Protein AF-A0A7R8RR42-F1 (afdb_monomer)

Secondary structure (DSSP, 8-state):
-EEE------S--HHHHHHHHHHTT----S-S---EEEEEE-TTSPTTEEEEEEE-SS-EEEEEEEES-TTSTT-EEEEEEEES-HHHHHHHHHHTTPEE-

Solvent-accessible surface area (backbone atoms only — not comparable to full-atom values): 6055 Å² total; per-residue (Å²): 115,47,73,45,81,71,84,87,84,76,95,68,61,66,69,64,50,52,52,54,40,46,76,72,67,54,75,83,90,66,76,99,64,80,67,50,74,49,38,33,40,52,93,84,51,59,82,63,36,42,36,37,43,32,40,60,82,85,52,30,37,42,31,44,39,31,45,82,36,94,90,47,59,64,22,33,33,35,47,76,44,79,47,95,48,68,68,63,48,52,52,50,45,46,74,75,66,35,44,78,105

Sequence (101 aa):
MKHEYEAKFLAVDVADLQNKLSALGAVQAFPRTLLTRKIFENDFLDGGAWIRLRDEGTRSTLTLKQVTDATTINGTKEIETEVTDLHAMADILRRVGLTEV

Structure (mmCIF, N/CA/C/O backbone):
data_AF-A0A7R8RR42-F1
#
_entry.id   AF-A0A7R8RR42-F1
#
loop_
_atom_site.group_PDB
_atom_site.id
_atom_site.type_symbol
_atom_site.label_atom_id
_atom_site.label_alt_id
_atom_site.label_comp_id
_atom_site.label_asym_id
_atom_site.label_entity_id
_atom_site.label_seq_id
_atom_site.pdbx_PDB_ins_code
_atom_site.Cartn_x
_atom_site.Cartn_y
_atom_site.Cartn_z
_atom_site.occupancy
_atom_site.B_iso_or_equiv
_atom_site.auth_seq_id
_atom_site.auth_comp_id
_atom_site.auth_asym_id
_atom_site.auth_atom_id
_atom_site.pdbx_PDB_model_num
ATOM 1 N N . MET A 1 1 ? -1.127 12.724 -8.880 1.00 81.75 1 MET A N 1
ATOM 2 C CA . MET A 1 1 ? -1.093 11.921 -7.636 1.00 81.75 1 MET A CA 1
ATOM 3 C C . MET A 1 1 ? -1.749 12.725 -6.525 1.00 81.75 1 MET A C 1
ATOM 5 O O . MET A 1 1 ? -1.629 13.948 -6.547 1.00 81.75 1 MET A O 1
ATOM 9 N N . LYS A 1 2 ? -2.478 12.077 -5.613 1.00 92.75 2 LYS A N 1
ATOM 10 C CA . LYS A 1 2 ? -3.118 12.743 -4.462 1.00 92.75 2 LYS A CA 1
ATOM 11 C C . LYS A 1 2 ? -2.191 12.671 -3.251 1.00 92.75 2 LYS A C 1
ATOM 13 O O . LYS A 1 2 ? -1.376 11.759 -3.188 1.00 92.75 2 LYS A O 1
ATOM 18 N N . HIS A 1 3 ? -2.310 13.619 -2.324 1.00 93.62 3 HIS A N 1
ATOM 19 C CA . HIS A 1 3 ? -1.623 13.528 -1.036 1.00 93.62 3 HIS A CA 1
ATOM 20 C C . HIS A 1 3 ? -2.257 12.433 -0.178 1.00 93.62 3 HIS A C 1
ATOM 22 O O . HIS A 1 3 ? -3.483 12.350 -0.093 1.00 93.62 3 HIS A O 1
ATOM 28 N N . GLU A 1 4 ? -1.414 11.637 0.466 1.00 93.50 4 GLU A N 1
ATOM 29 C CA . GLU A 1 4 ? -1.798 10.752 1.561 1.00 93.50 4 GLU A CA 1
ATOM 30 C C . GLU A 1 4 ? -1.432 11.446 2.877 1.00 93.50 4 GLU A C 1
ATOM 32 O O . GLU A 1 4 ? -0.339 11.999 2.998 1.00 93.50 4 GLU A O 1
ATOM 37 N N . TYR A 1 5 ? -2.352 1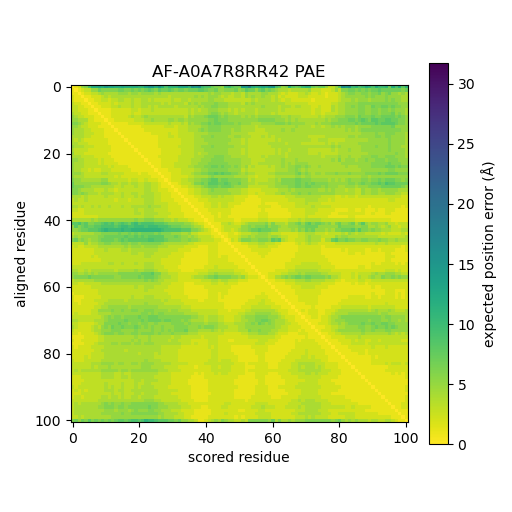1.431 3.844 1.00 93.44 5 TYR A N 1
ATOM 38 C CA . TYR A 1 5 ? -2.135 11.953 5.192 1.00 93.44 5 TYR A CA 1
ATOM 39 C C . TYR A 1 5 ? -2.193 10.785 6.175 1.00 93.44 5 TYR A C 1
ATOM 41 O O . TYR A 1 5 ? -3.278 10.314 6.515 1.00 93.44 5 TYR A O 1
ATOM 49 N N . GLU A 1 6 ? -1.033 10.308 6.621 1.00 91.44 6 GLU A N 1
ATOM 50 C CA . GLU A 1 6 ? -0.917 9.154 7.519 1.00 91.44 6 GLU A CA 1
ATOM 51 C C . GLU A 1 6 ? -0.020 9.490 8.720 1.00 91.44 6 GLU A C 1
ATOM 53 O O . GLU A 1 6 ? 0.972 10.209 8.601 1.00 91.44 6 GLU A O 1
ATOM 58 N N . ALA A 1 7 ? -0.359 8.938 9.888 1.00 91.56 7 ALA A N 1
ATOM 59 C CA . ALA A 1 7 ? 0.505 8.923 11.061 1.00 91.56 7 ALA A CA 1
ATOM 60 C C . ALA A 1 7 ? 0.584 7.504 11.633 1.00 91.56 7 ALA A C 1
ATOM 62 O O . ALA A 1 7 ? -0.418 6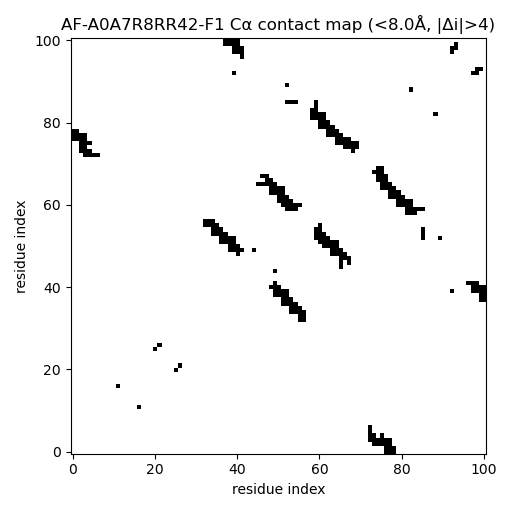.789 11.708 1.00 91.56 7 ALA A O 1
ATOM 63 N N . LYS A 1 8 ? 1.780 7.104 12.073 1.00 90.69 8 LYS A N 1
ATOM 64 C CA . LYS A 1 8 ? 2.025 5.793 12.681 1.00 90.69 8 LYS A CA 1
ATOM 65 C C . LYS A 1 8 ? 2.245 5.933 14.179 1.00 90.69 8 LYS A C 1
ATOM 67 O O . LYS A 1 8 ? 3.195 6.577 14.615 1.00 90.69 8 LYS A O 1
ATOM 72 N N . PHE A 1 9 ? 1.406 5.257 14.952 1.00 93.75 9 PHE A N 1
ATOM 73 C CA . PHE A 1 9 ? 1.543 5.149 16.400 1.00 93.75 9 PHE A CA 1
ATOM 74 C C . PHE A 1 9 ? 2.252 3.835 16.741 1.00 93.75 9 PHE A C 1
ATOM 76 O O . PHE A 1 9 ? 1.842 2.763 16.294 1.00 93.75 9 PHE A O 1
ATOM 83 N N . LEU A 1 10 ? 3.348 3.920 17.495 1.00 94.50 10 LEU A N 1
ATOM 84 C CA . LEU A 1 10 ? 4.146 2.766 17.916 1.00 94.50 10 LEU A CA 1
ATOM 85 C C . LEU A 1 10 ? 3.743 2.317 19.327 1.00 94.50 10 LEU A C 1
ATOM 87 O O . LEU A 1 10 ? 3.183 3.103 20.084 1.00 94.50 10 LEU A O 1
ATOM 91 N N . ALA A 1 11 ? 4.066 1.066 19.676 1.00 96.00 11 ALA A N 1
ATOM 92 C CA . ALA A 1 11 ? 3.877 0.503 21.020 1.00 96.00 11 ALA A CA 1
ATOM 93 C C . ALA A 1 11 ? 2.450 0.673 21.588 1.00 96.00 11 ALA A C 1
ATOM 95 O O . ALA A 1 11 ? 2.265 1.021 22.751 1.00 96.00 11 ALA A O 1
ATOM 96 N N . VAL A 1 12 ? 1.437 0.432 20.752 1.00 96.19 12 VAL A N 1
ATOM 97 C CA . VAL A 1 12 ? 0.025 0.509 21.150 1.00 96.19 12 VAL A CA 1
ATOM 98 C C . VAL A 1 12 ? -0.463 -0.809 21.756 1.00 96.19 12 VAL A C 1
ATOM 100 O O . VAL A 1 12 ? -0.082 -1.888 21.296 1.00 96.19 12 VAL A O 1
ATOM 103 N N . ASP A 1 13 ? -1.366 -0.726 22.733 1.00 97.62 13 ASP A N 1
ATOM 104 C CA . ASP A 1 13 ? -2.218 -1.856 23.108 1.00 97.62 13 ASP A CA 1
ATOM 105 C C . ASP A 1 13 ? -3.330 -1.992 22.059 1.00 97.62 13 ASP A C 1
ATOM 107 O O . ASP A 1 13 ? -4.216 -1.143 21.939 1.00 97.62 13 ASP A O 1
ATOM 111 N N . VAL A 1 14 ? -3.249 -3.052 21.255 1.00 94.88 14 VAL A N 1
ATOM 112 C CA . VAL A 1 14 ? -4.165 -3.276 20.130 1.00 94.88 14 VAL A CA 1
ATOM 113 C C . VAL A 1 14 ? -5.601 -3.495 20.608 1.00 94.88 14 VAL A C 1
ATOM 115 O O . VAL A 1 14 ? -6.523 -2.993 19.968 1.00 94.88 14 VAL A O 1
ATOM 118 N N . ALA A 1 15 ? -5.802 -4.221 21.710 1.00 95.81 15 ALA A N 1
ATOM 119 C CA . ALA A 1 15 ? -7.139 -4.553 22.194 1.00 95.81 15 ALA A CA 1
ATOM 120 C C . ALA A 1 15 ? -7.827 -3.317 22.788 1.00 95.81 15 ALA A C 1
ATOM 122 O O . ALA A 1 15 ? -8.976 -3.020 22.454 1.00 95.81 15 ALA A O 1
ATOM 123 N N . ASP A 1 16 ? -7.104 -2.548 23.606 1.00 97.69 16 ASP A N 1
ATOM 124 C CA . ASP A 1 16 ? -7.603 -1.284 24.153 1.00 97.69 16 ASP A CA 1
ATOM 125 C C . ASP A 1 16 ? -7.907 -0.261 23.043 1.00 97.69 16 ASP A C 1
ATOM 127 O O . ASP A 1 16 ? -8.966 0.373 23.047 1.00 97.69 16 ASP A O 1
ATOM 131 N N . LEU A 1 17 ? -7.037 -0.149 22.031 1.00 96.56 17 LEU A N 1
ATOM 132 C CA . LEU A 1 17 ? -7.258 0.749 20.896 1.00 96.56 17 LEU A CA 1
ATOM 133 C C . LEU A 1 17 ? -8.516 0.375 20.099 1.00 96.56 17 LEU A C 1
ATOM 135 O O . LEU A 1 17 ? -9.299 1.256 19.747 1.00 96.56 17 LEU A O 1
ATOM 139 N N . GLN A 1 18 ? -8.744 -0.914 19.838 1.00 95.31 18 GLN A N 1
ATOM 140 C CA . GLN A 1 18 ? -9.947 -1.384 19.143 1.00 95.31 18 GLN A CA 1
ATOM 141 C C . GLN A 1 18 ? -11.227 -1.078 19.930 1.00 95.31 18 GLN A C 1
ATOM 143 O O . GLN A 1 18 ? -12.214 -0.627 19.340 1.00 95.31 18 GLN A O 1
ATOM 148 N N . ASN A 1 19 ? -11.202 -1.256 21.254 1.00 96.88 19 ASN A N 1
ATOM 149 C CA . ASN A 1 19 ? -12.329 -0.911 22.121 1.00 96.88 19 ASN A CA 1
ATOM 150 C C . ASN A 1 19 ? -12.629 0.593 22.072 1.00 96.88 19 ASN A C 1
ATOM 152 O O . ASN A 1 19 ? -13.781 0.987 21.885 1.00 96.88 19 ASN A O 1
ATOM 156 N N . LYS A 1 20 ? -11.592 1.438 22.168 1.00 97.75 20 LYS A N 1
ATOM 157 C CA . LYS A 1 20 ? -11.723 2.902 22.075 1.00 97.75 20 LYS A CA 1
ATOM 158 C C . LYS A 1 20 ? -12.278 3.349 20.725 1.00 97.75 20 LYS A C 1
ATOM 160 O O . LYS A 1 20 ? -13.202 4.155 20.687 1.00 97.75 20 LYS A O 1
ATOM 165 N N . LEU A 1 21 ? -11.749 2.814 19.624 1.00 96.88 21 LEU A N 1
ATOM 166 C CA . LEU A 1 21 ? -12.227 3.121 18.273 1.00 96.88 21 LEU A CA 1
ATOM 167 C C . LEU A 1 21 ? -13.700 2.732 18.098 1.00 96.88 21 LEU A C 1
ATOM 169 O O . LEU A 1 21 ? -14.488 3.532 17.598 1.00 96.88 21 LEU A O 1
ATOM 173 N N . SER A 1 22 ? -14.088 1.547 18.573 1.00 96.50 22 SER A N 1
ATOM 174 C CA . SER A 1 22 ? -15.478 1.075 18.510 1.00 96.50 22 SER A CA 1
ATOM 175 C C . SER A 1 22 ? -16.419 1.963 19.330 1.00 96.50 22 SER A C 1
ATOM 177 O O . SER A 1 22 ? -17.494 2.322 18.856 1.00 96.50 22 SER A O 1
ATOM 179 N N . ALA A 1 23 ? -16.000 2.387 20.528 1.00 98.19 23 ALA A N 1
ATOM 180 C CA . ALA A 1 23 ? -16.765 3.311 21.368 1.00 98.19 23 ALA A CA 1
ATOM 181 C C . ALA A 1 23 ? -16.945 4.703 20.731 1.00 98.19 23 ALA A C 1
ATOM 183 O O . ALA A 1 23 ? -17.937 5.377 20.998 1.00 98.19 23 ALA A O 1
ATOM 184 N N . LEU A 1 24 ? -16.014 5.121 19.865 1.00 98.31 24 LEU A N 1
ATOM 185 C CA . LEU A 1 24 ? -16.100 6.349 19.067 1.00 98.31 24 LEU A CA 1
ATOM 186 C C . LEU A 1 24 ? -16.895 6.175 17.757 1.00 98.31 24 LEU A C 1
ATOM 188 O O . LEU A 1 24 ? -17.017 7.128 16.990 1.00 98.31 24 LEU A O 1
ATOM 192 N N . GLY A 1 25 ? -17.435 4.982 17.488 1.00 98.06 25 GLY A N 1
ATOM 193 C CA . GLY A 1 25 ? -18.227 4.693 16.291 1.00 98.06 25 GLY A CA 1
ATOM 194 C C . GLY A 1 25 ? -17.405 4.345 15.048 1.00 98.06 25 GLY A C 1
ATOM 195 O O . GLY A 1 25 ? -17.941 4.370 13.940 1.00 98.06 25 GLY A O 1
ATOM 196 N N . ALA A 1 26 ? -16.116 4.022 15.195 1.00 97.56 26 ALA A N 1
ATOM 197 C CA . ALA A 1 26 ? -15.326 3.520 14.077 1.00 97.56 26 ALA A CA 1
ATOM 198 C C . ALA A 1 26 ? -15.867 2.164 13.596 1.00 97.56 26 ALA A C 1
ATOM 200 O O . ALA A 1 26 ? -16.226 1.298 14.394 1.00 97.56 26 ALA A O 1
ATOM 201 N N . VAL A 1 27 ? -15.876 1.964 12.278 1.00 95.56 27 VAL A N 1
ATOM 202 C CA . VAL A 1 27 ? -16.288 0.705 11.650 1.00 95.56 27 VAL A CA 1
ATOM 203 C C . VAL A 1 27 ? -15.053 -0.091 11.255 1.00 95.56 27 VAL A C 1
ATOM 205 O O . VAL A 1 27 ? -14.134 0.430 10.622 1.00 95.56 27 VAL A O 1
ATOM 208 N N . GLN A 1 28 ? -15.046 -1.380 11.588 1.00 92.75 28 GLN A N 1
ATOM 209 C CA . GLN A 1 28 ? -14.033 -2.300 11.095 1.00 92.75 28 GLN A CA 1
ATOM 210 C C . GLN A 1 28 ? -14.275 -2.595 9.607 1.00 92.75 28 GLN A C 1
ATOM 212 O O . GLN A 1 28 ? -15.137 -3.397 9.260 1.00 92.75 28 GLN A O 1
ATOM 217 N N . ALA A 1 29 ? -13.505 -1.948 8.729 1.00 90.75 29 ALA A N 1
ATOM 218 C CA . ALA A 1 29 ? -13.649 -2.101 7.279 1.00 90.75 29 ALA A CA 1
ATOM 219 C C . ALA A 1 29 ? -13.291 -3.513 6.773 1.00 90.75 29 ALA A C 1
ATOM 221 O O . ALA A 1 29 ? -13.869 -3.978 5.796 1.00 90.75 29 ALA A O 1
ATOM 222 N N . PHE A 1 30 ? -12.353 -4.202 7.432 1.00 89.38 30 PHE A N 1
ATOM 223 C CA . PHE A 1 30 ? -11.976 -5.583 7.119 1.00 89.38 30 PHE A CA 1
ATOM 224 C C . PHE A 1 30 ? -11.426 -6.314 8.362 1.00 89.38 30 PHE A C 1
ATOM 226 O O . PHE A 1 30 ? -10.972 -5.670 9.319 1.00 89.38 30 PHE A O 1
ATOM 233 N N . PRO A 1 31 ? -11.492 -7.661 8.402 1.00 91.19 31 PRO A N 1
ATOM 234 C CA . PRO A 1 31 ? -10.954 -8.457 9.504 1.00 91.19 31 PRO A CA 1
ATOM 235 C C . PRO A 1 31 ? -9.437 -8.293 9.664 1.00 91.19 31 PRO A C 1
ATOM 237 O O . PRO A 1 31 ? -8.749 -7.745 8.807 1.00 91.19 31 PRO A O 1
ATOM 240 N N . ARG A 1 32 ? -8.887 -8.792 10.776 1.00 91.56 32 ARG A N 1
ATOM 241 C CA . ARG A 1 32 ? -7.432 -8.897 10.932 1.00 91.56 32 ARG A CA 1
ATOM 242 C C . ARG A 1 32 ? -6.898 -9.896 9.899 1.00 91.56 32 ARG A C 1
ATOM 244 O O . ARG A 1 32 ? -6.985 -11.102 10.108 1.00 91.56 32 ARG A O 1
ATOM 251 N N . THR A 1 33 ? -6.332 -9.371 8.821 1.00 93.06 33 THR A N 1
ATOM 252 C CA . THR A 1 33 ? -5.868 -10.143 7.664 1.00 93.06 33 THR A CA 1
ATOM 253 C C . THR A 1 33 ? -4.358 -10.017 7.508 1.00 93.06 33 THR A C 1
ATOM 255 O O . THR A 1 33 ? -3.782 -8.954 7.752 1.00 93.06 33 THR A O 1
ATOM 258 N N . LEU A 1 34 ? -3.701 -11.103 7.096 1.00 95.56 34 LEU A N 1
ATOM 259 C CA . LEU A 1 34 ? -2.314 -11.040 6.651 1.00 95.56 34 LEU A CA 1
ATOM 260 C C . LEU A 1 34 ? -2.268 -10.327 5.297 1.00 95.56 34 LEU A C 1
ATOM 262 O O . LEU A 1 34 ? -2.731 -10.871 4.301 1.00 95.56 34 LEU A O 1
ATOM 266 N N . LEU A 1 35 ? -1.699 -9.125 5.268 1.00 96.06 35 LEU A N 1
ATOM 267 C CA . LEU A 1 35 ? -1.472 -8.393 4.025 1.00 96.06 35 LEU A CA 1
ATOM 268 C C . LEU A 1 35 ? -0.094 -8.766 3.477 1.00 96.06 35 LEU A C 1
ATOM 270 O O . LEU A 1 35 ? 0.906 -8.635 4.191 1.00 96.06 35 LEU A O 1
ATOM 274 N N . THR A 1 36 ? -0.022 -9.183 2.216 1.00 97.62 36 THR A N 1
ATOM 275 C CA . THR A 1 36 ? 1.257 -9.437 1.534 1.00 97.62 36 THR A CA 1
ATOM 276 C C . THR A 1 36 ? 1.494 -8.386 0.460 1.00 97.62 36 THR A C 1
ATOM 278 O O . THR A 1 36 ? 0.569 -7.712 0.009 1.00 97.62 36 THR A O 1
ATOM 281 N N . ARG A 1 37 ? 2.754 -8.153 0.093 1.00 98.06 37 ARG A N 1
ATOM 282 C CA . ARG A 1 37 ? 3.091 -7.152 -0.920 1.00 98.06 37 ARG A CA 1
ATOM 283 C C . ARG A 1 37 ? 4.324 -7.549 -1.713 1.00 98.06 37 ARG A C 1
ATOM 285 O O . ARG A 1 37 ? 5.234 -8.155 -1.157 1.00 98.06 37 ARG A O 1
ATOM 292 N N . LYS A 1 38 ? 4.350 -7.119 -2.968 1.00 98.44 38 LYS A N 1
ATOM 293 C CA . LYS A 1 38 ? 5.508 -7.088 -3.860 1.00 98.44 38 LYS A CA 1
ATOM 294 C C . LYS A 1 38 ? 5.861 -5.629 -4.122 1.00 98.44 38 LYS A C 1
ATOM 296 O O . LYS A 1 38 ? 4.954 -4.817 -4.341 1.00 98.44 38 LYS A O 1
ATOM 301 N N . ILE A 1 39 ? 7.141 -5.292 -4.050 1.00 98.50 39 ILE A N 1
ATOM 302 C CA . ILE A 1 39 ? 7.642 -3.951 -4.352 1.00 98.50 39 ILE A CA 1
ATOM 303 C C . ILE A 1 39 ? 8.342 -4.004 -5.699 1.00 98.50 39 ILE A C 1
ATOM 305 O O . ILE A 1 39 ? 9.024 -4.976 -6.002 1.00 98.50 39 ILE A O 1
ATOM 309 N N . PHE A 1 40 ? 8.114 -2.983 -6.513 1.00 98.44 40 PHE A N 1
ATOM 310 C CA . PHE A 1 40 ? 8.665 -2.848 -7.846 1.00 98.44 40 PHE A CA 1
ATOM 311 C C . PHE A 1 40 ? 9.318 -1.478 -7.996 1.00 98.44 40 PHE A C 1
ATOM 313 O O . PHE A 1 40 ? 8.700 -0.454 -7.692 1.00 98.44 40 PHE A O 1
ATOM 320 N N . GLU A 1 41 ? 10.541 -1.467 -8.506 1.00 96.94 41 GLU A N 1
ATOM 321 C CA . GLU A 1 41 ? 11.359 -0.267 -8.683 1.00 96.94 41 GLU A CA 1
ATOM 322 C C . GLU A 1 41 ? 12.032 -0.274 -10.063 1.00 96.94 41 GLU A C 1
ATOM 324 O O . GLU A 1 41 ? 12.187 -1.325 -10.694 1.00 96.94 41 GLU A O 1
ATOM 329 N N . ASN A 1 42 ? 12.419 0.905 -10.550 1.00 94.00 42 ASN A N 1
ATOM 330 C CA . ASN A 1 42 ? 13.385 1.066 -11.636 1.00 94.00 42 ASN A CA 1
ATOM 331 C C . ASN A 1 42 ? 14.031 2.461 -11.578 1.00 94.00 42 ASN A C 1
ATOM 333 O O . ASN A 1 42 ? 13.566 3.336 -10.850 1.00 94.00 42 ASN A O 1
ATOM 337 N N . ASP A 1 43 ? 15.057 2.671 -12.404 1.00 91.69 43 ASP A N 1
ATOM 338 C CA . ASP A 1 43 ? 15.816 3.928 -12.461 1.00 91.69 43 ASP A CA 1
ATOM 339 C C . ASP A 1 43 ? 15.056 5.097 -13.121 1.00 91.69 43 ASP A C 1
ATOM 341 O O . ASP A 1 43 ? 15.520 6.235 -13.080 1.00 91.69 43 ASP A O 1
ATOM 345 N N . PHE A 1 44 ? 13.911 4.837 -13.762 1.00 91.44 44 PHE A N 1
ATOM 346 C CA . PHE A 1 44 ? 13.103 5.855 -14.446 1.00 91.44 44 PHE A CA 1
ATOM 347 C C . PHE A 1 44 ? 11.931 6.368 -13.602 1.00 91.44 44 PHE A C 1
ATOM 349 O O . PHE A 1 44 ? 11.293 7.346 -13.993 1.00 91.44 44 PHE A O 1
ATOM 356 N N . LEU A 1 45 ? 11.610 5.711 -12.483 1.00 93.94 45 LEU A N 1
ATOM 357 C CA . LEU A 1 45 ? 10.677 6.244 -11.501 1.00 93.94 45 LEU A CA 1
ATOM 358 C C . LEU A 1 45 ? 11.294 7.484 -10.851 1.00 93.94 45 LEU A C 1
ATOM 360 O O . LEU A 1 45 ? 12.503 7.558 -10.629 1.00 93.94 45 LEU A O 1
ATOM 364 N N . ASP A 1 46 ? 10.450 8.462 -10.528 1.00 92.62 46 ASP A N 1
ATOM 365 C CA . ASP A 1 46 ? 10.903 9.649 -9.814 1.00 92.62 46 ASP A CA 1
ATOM 366 C C . ASP A 1 46 ? 11.601 9.266 -8.497 1.00 92.62 46 ASP A C 1
ATOM 368 O O . ASP A 1 46 ? 11.266 8.269 -7.854 1.00 92.62 46 ASP A O 1
ATOM 372 N N . GLY A 1 47 ? 12.540 10.100 -8.043 1.00 93.25 47 GLY A N 1
ATOM 373 C CA . GLY A 1 47 ? 13.224 9.883 -6.769 1.00 93.25 47 GLY A CA 1
ATOM 374 C C . GLY A 1 47 ? 12.240 9.665 -5.613 1.00 93.25 47 GLY A C 1
ATOM 375 O O . GLY A 1 47 ? 11.274 10.417 -5.451 1.00 93.25 47 GLY A O 1
ATOM 376 N N . GLY A 1 48 ? 12.483 8.616 -4.823 1.00 93.88 48 GLY A N 1
ATOM 377 C CA . GLY A 1 48 ? 11.612 8.230 -3.712 1.00 93.88 48 GLY A CA 1
ATOM 378 C C . GLY A 1 48 ? 10.270 7.628 -4.139 1.00 93.88 48 GLY A C 1
ATOM 379 O O . GLY A 1 48 ? 9.375 7.542 -3.296 1.00 93.88 48 GLY A O 1
ATOM 380 N N . ALA A 1 49 ? 10.104 7.245 -5.411 1.00 97.25 49 ALA A N 1
ATOM 381 C CA . ALA A 1 49 ? 8.922 6.552 -5.905 1.00 97.25 49 ALA A CA 1
ATOM 382 C C . ALA A 1 49 ? 9.143 5.046 -6.081 1.00 97.25 49 ALA A C 1
ATOM 384 O O . ALA A 1 49 ? 10.220 4.590 -6.451 1.00 97.25 49 ALA A O 1
ATOM 385 N N . TRP A 1 50 ? 8.088 4.276 -5.836 1.00 98.00 50 TRP A N 1
ATOM 386 C CA . TRP A 1 50 ? 8.053 2.832 -6.045 1.00 98.00 50 TRP A CA 1
ATOM 387 C C . TRP A 1 50 ? 6.625 2.382 -6.345 1.00 98.00 50 TRP A C 1
ATOM 389 O O . TRP A 1 50 ? 5.642 3.033 -5.969 1.00 98.00 50 TRP A O 1
ATOM 399 N N . ILE A 1 51 ? 6.499 1.230 -6.993 1.00 98.31 51 ILE A N 1
ATOM 400 C CA . ILE A 1 51 ? 5.217 0.566 -7.202 1.00 98.31 51 ILE A CA 1
ATOM 401 C C . ILE A 1 51 ? 5.062 -0.538 -6.158 1.00 98.31 51 ILE A C 1
ATOM 403 O O . ILE A 1 51 ? 5.968 -1.325 -5.902 1.00 98.31 51 ILE A O 1
ATOM 407 N N . ARG A 1 52 ? 3.892 -0.609 -5.532 1.00 98.38 52 ARG A N 1
ATOM 408 C CA . ARG A 1 52 ? 3.519 -1.652 -4.582 1.00 98.38 52 ARG A CA 1
ATOM 409 C C . ARG A 1 52 ? 2.310 -2.391 -5.119 1.00 98.38 52 ARG A C 1
ATOM 411 O O . ARG A 1 52 ? 1.256 -1.792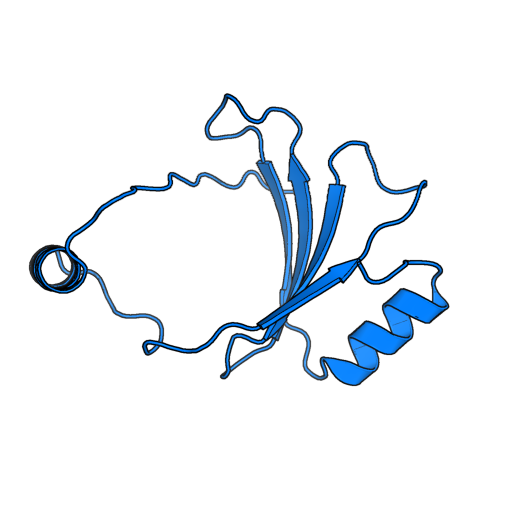 -5.295 1.00 98.38 52 ARG A O 1
ATOM 418 N N . LEU A 1 53 ? 2.448 -3.695 -5.291 1.00 98.69 53 LEU A N 1
ATOM 419 C CA . LEU A 1 53 ? 1.332 -4.595 -5.540 1.00 98.69 53 LEU A CA 1
ATOM 420 C C . LEU A 1 53 ? 1.017 -5.321 -4.233 1.00 98.69 53 LEU A C 1
ATOM 422 O O . LEU A 1 53 ? 1.886 -5.997 -3.683 1.00 98.69 53 LEU A O 1
ATOM 426 N N . ARG A 1 54 ? -0.183 -5.136 -3.692 1.00 98.44 54 ARG A N 1
ATOM 427 C CA . ARG A 1 54 ? -0.587 -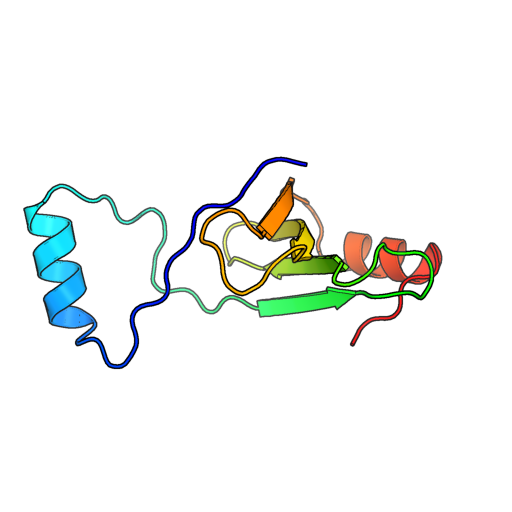5.653 -2.383 1.00 98.44 54 ARG A CA 1
ATOM 428 C C . ARG A 1 54 ? -1.766 -6.602 -2.517 1.00 98.44 54 ARG A C 1
ATOM 430 O O . ARG A 1 54 ? -2.720 -6.297 -3.219 1.00 98.44 54 ARG A O 1
ATOM 437 N N . ASP A 1 55 ? -1.699 -7.698 -1.776 1.00 97.75 55 ASP A N 1
ATOM 438 C CA 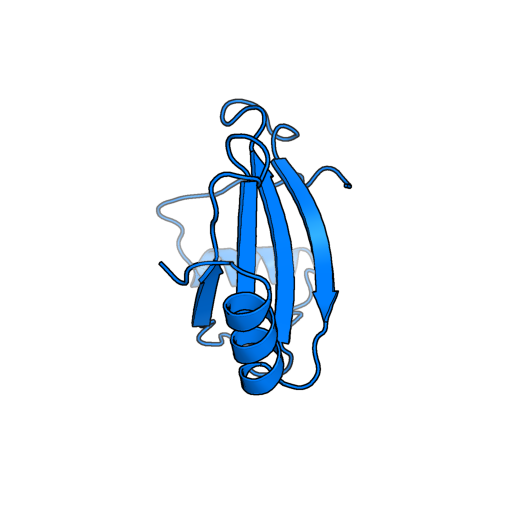. ASP A 1 55 ? -2.834 -8.562 -1.483 1.00 97.75 55 ASP A CA 1
ATOM 439 C C . ASP A 1 55 ? -3.410 -8.184 -0.112 1.00 97.75 55 ASP A C 1
ATOM 441 O O . ASP A 1 55 ? -2.691 -8.184 0.896 1.00 97.75 55 ASP A O 1
ATOM 445 N N . GLU A 1 56 ? -4.696 -7.841 -0.084 1.00 95.69 56 GLU A N 1
ATOM 446 C CA . GLU A 1 56 ? -5.459 -7.514 1.124 1.00 95.69 56 GLU A CA 1
ATOM 447 C C . GLU A 1 56 ? -6.417 -8.646 1.543 1.00 95.69 56 GLU A C 1
ATOM 449 O O . GLU A 1 56 ? -7.303 -8.460 2.382 1.00 95.69 56 GLU A O 1
ATOM 454 N N . GLY A 1 57 ? -6.259 -9.831 0.949 1.00 93.69 57 GLY A N 1
ATOM 455 C CA . GLY A 1 57 ? -7.039 -11.044 1.176 1.00 93.69 57 GLY A CA 1
ATOM 456 C C . GLY A 1 57 ? -8.370 -11.062 0.426 1.00 93.69 57 GLY A C 1
ATOM 457 O O . GLY A 1 57 ? -8.706 -12.056 -0.205 1.00 93.69 57 GLY A O 1
ATOM 458 N N . THR A 1 58 ? -9.135 -9.968 0.477 1.00 92.56 58 THR A N 1
ATOM 459 C CA . THR A 1 58 ? -10.422 -9.847 -0.247 1.00 92.56 58 THR A CA 1
ATOM 460 C C . THR A 1 58 ? -10.310 -9.097 -1.570 1.00 92.56 58 THR A C 1
ATOM 462 O O . THR A 1 58 ? -11.185 -9.219 -2.424 1.0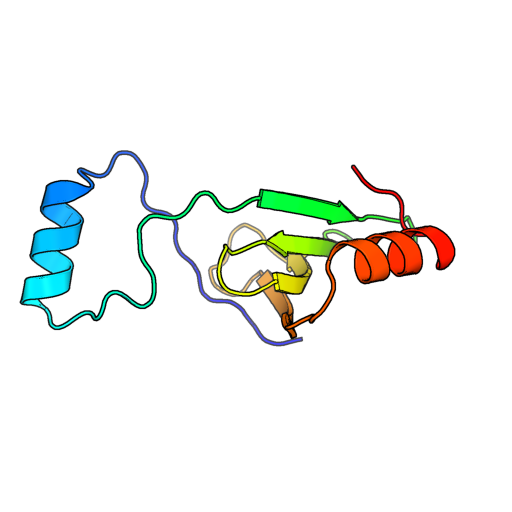0 92.56 58 THR A O 1
ATOM 465 N N . ARG A 1 59 ? -9.231 -8.335 -1.748 1.00 95.06 59 ARG A N 1
ATOM 466 C CA . ARG A 1 59 ? -8.914 -7.583 -2.961 1.00 95.06 59 ARG A CA 1
ATOM 467 C C . ARG A 1 59 ? -7.406 -7.429 -3.093 1.00 95.06 59 ARG A C 1
ATOM 469 O O . ARG A 1 59 ? -6.673 -7.623 -2.126 1.00 95.06 59 ARG A O 1
ATOM 476 N N . SER A 1 60 ? -6.954 -7.036 -4.276 1.00 97.94 60 SER A N 1
ATOM 477 C CA . SER A 1 60 ? -5.562 -6.668 -4.527 1.00 97.94 60 SER A CA 1
ATOM 478 C C . SER A 1 60 ? -5.478 -5.237 -5.042 1.00 97.94 60 SER A C 1
ATOM 480 O O . SER A 1 60 ? -6.312 -4.817 -5.845 1.00 97.94 60 SER A O 1
ATOM 482 N N . THR A 1 61 ? -4.473 -4.486 -4.599 1.00 98.25 61 THR A N 1
ATOM 483 C CA . THR A 1 61 ? -4.255 -3.094 -5.011 1.00 98.25 61 THR A CA 1
ATOM 484 C C . THR A 1 61 ? -2.883 -2.904 -5.640 1.00 98.25 61 THR A C 1
ATOM 486 O O . THR A 1 61 ? -1.892 -3.507 -5.227 1.00 98.25 61 THR A O 1
ATOM 489 N N . LEU A 1 62 ? -2.828 -2.048 -6.656 1.00 98.75 62 LEU A N 1
ATOM 490 C CA . LEU A 1 62 ? -1.605 -1.528 -7.247 1.00 98.75 62 LEU A CA 1
ATOM 491 C C . LEU A 1 62 ? -1.489 -0.052 -6.869 1.00 98.75 62 LEU A C 1
ATOM 493 O O . LEU A 1 62 ? -2.352 0.753 -7.222 1.00 98.75 62 LEU A O 1
ATOM 497 N N . THR A 1 63 ? -0.413 0.304 -6.176 1.00 98.44 63 THR A N 1
ATOM 498 C CA . THR A 1 63 ? -0.142 1.673 -5.739 1.00 98.44 63 THR A CA 1
ATOM 499 C C . THR A 1 63 ? 1.184 2.156 -6.324 1.00 98.44 63 THR A C 1
ATOM 501 O O . THR A 1 63 ? 2.213 1.539 -6.065 1.00 98.44 6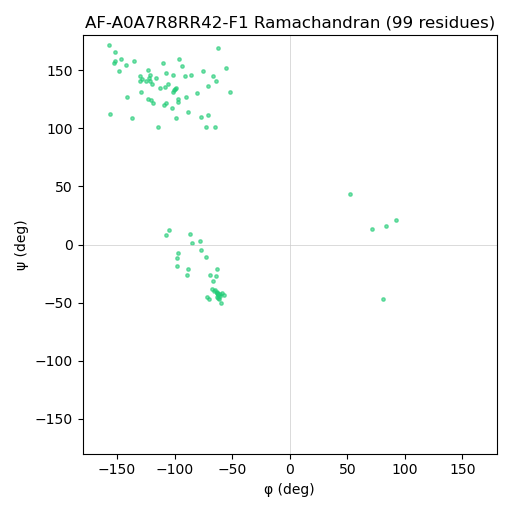3 THR A O 1
ATOM 504 N N . LEU A 1 64 ? 1.202 3.278 -7.044 1.00 97.94 64 LEU A N 1
ATOM 505 C CA . LEU A 1 64 ? 2.425 4.065 -7.247 1.00 97.94 64 LEU A CA 1
ATOM 506 C C . LEU A 1 64 ? 2.529 5.054 -6.086 1.00 97.94 64 LEU A C 1
ATOM 508 O O . LEU A 1 64 ? 1.685 5.945 -5.979 1.00 97.94 64 LEU A O 1
ATOM 512 N N . LYS A 1 65 ? 3.537 4.898 -5.227 1.00 97.56 65 LYS A N 1
ATOM 513 C CA . LYS A 1 65 ? 3.808 5.808 -4.106 1.00 97.56 65 LYS A CA 1
ATOM 514 C C . LYS A 1 65 ? 5.046 6.636 -4.401 1.00 97.56 65 LYS A C 1
ATOM 516 O O . LYS A 1 65 ? 5.957 6.146 -5.053 1.00 97.56 65 LYS A O 1
ATOM 521 N N . GLN A 1 66 ? 5.072 7.866 -3.903 1.00 97.44 66 GLN A N 1
ATOM 522 C CA . GLN A 1 66 ? 6.240 8.738 -3.933 1.00 97.44 66 GLN A CA 1
ATOM 523 C C . GLN A 1 66 ? 6.337 9.519 -2.629 1.00 97.44 66 GLN A C 1
ATOM 525 O O . GLN A 1 66 ? 5.390 10.208 -2.243 1.00 97.44 66 GLN A O 1
ATOM 530 N N . VAL A 1 67 ? 7.495 9.447 -1.980 1.00 96.56 67 VAL A N 1
ATOM 531 C CA . VAL A 1 67 ? 7.818 10.282 -0.820 1.00 96.56 67 VAL A CA 1
ATOM 532 C C . VAL A 1 67 ? 8.675 11.444 -1.297 1.00 96.56 67 VAL A C 1
ATOM 534 O O . VAL A 1 67 ? 9.836 11.266 -1.650 1.00 96.56 67 VAL A O 1
ATOM 537 N N . THR A 1 68 ? 8.096 12.640 -1.307 1.00 95.06 68 THR A N 1
ATOM 538 C CA . THR A 1 68 ? 8.808 13.885 -1.623 1.00 95.06 68 THR A CA 1
ATOM 539 C C . THR A 1 68 ? 9.431 14.530 -0.387 1.00 95.06 68 THR A C 1
ATOM 541 O O . THR A 1 68 ? 10.404 15.264 -0.512 1.00 95.06 68 THR A O 1
ATOM 544 N N . ASP A 1 69 ? 8.872 14.270 0.798 1.00 94.56 69 ASP A N 1
ATOM 545 C CA . ASP A 1 69 ? 9.388 14.753 2.082 1.00 94.56 69 ASP A CA 1
ATOM 546 C C . ASP A 1 69 ? 8.919 13.835 3.222 1.00 94.56 69 ASP A C 1
ATOM 548 O O . ASP A 1 69 ? 7.739 13.772 3.548 1.00 94.56 69 ASP A O 1
ATOM 552 N N . ALA A 1 70 ? 9.837 13.105 3.850 1.00 91.94 70 ALA A N 1
ATOM 553 C CA . ALA A 1 70 ? 9.489 12.174 4.926 1.00 91.94 70 ALA A CA 1
ATOM 554 C C . ALA A 1 70 ? 9.211 12.861 6.280 1.00 91.94 70 ALA A C 1
ATOM 556 O O . ALA A 1 70 ? 8.848 12.188 7.244 1.00 91.94 70 ALA A O 1
ATOM 557 N N . THR A 1 71 ? 9.408 14.179 6.380 1.00 93.62 71 THR A N 1
ATOM 558 C CA . THR A 1 71 ? 9.266 14.941 7.631 1.00 93.62 71 THR A CA 1
ATOM 559 C C . THR A 1 71 ? 7.904 15.620 7.780 1.00 93.62 71 THR A C 1
ATOM 561 O O . THR A 1 71 ? 7.595 16.145 8.850 1.00 93.62 71 THR A O 1
ATOM 564 N N . THR A 1 72 ? 7.061 15.583 6.743 1.00 93.31 72 THR A N 1
ATOM 565 C CA . THR A 1 72 ? 5.752 16.247 6.721 1.00 93.31 72 THR A CA 1
ATOM 566 C C . THR A 1 72 ? 4.609 15.262 6.477 1.00 93.31 72 THR A C 1
ATOM 568 O O . THR A 1 72 ? 4.734 14.296 5.728 1.00 93.31 72 THR A O 1
ATOM 571 N N . ILE A 1 73 ? 3.447 15.522 7.092 1.00 92.31 73 ILE A N 1
ATOM 572 C CA . ILE A 1 73 ? 2.264 14.645 6.994 1.00 92.31 73 ILE A CA 1
ATOM 573 C C . ILE A 1 73 ? 1.705 14.537 5.567 1.00 92.31 73 ILE A C 1
ATOM 575 O O . ILE A 1 73 ? 1.006 13.585 5.256 1.00 92.31 73 ILE A O 1
ATOM 579 N N . ASN A 1 74 ? 2.004 15.506 4.700 1.00 92.44 74 ASN A N 1
ATOM 580 C CA . ASN A 1 74 ? 1.573 15.557 3.304 1.00 92.44 74 ASN A CA 1
ATOM 581 C C . ASN A 1 74 ? 2.712 15.266 2.317 1.00 92.44 74 ASN A C 1
ATOM 583 O O . ASN A 1 74 ? 2.533 15.444 1.111 1.00 92.44 74 ASN A O 1
ATOM 587 N N . GLY A 1 75 ? 3.884 14.852 2.794 1.00 94.69 75 GLY A N 1
ATOM 588 C CA . GLY A 1 75 ? 5.044 14.617 1.945 1.00 94.69 75 GLY A CA 1
ATOM 589 C C . GLY A 1 75 ? 5.008 13.297 1.172 1.00 94.69 75 GLY A C 1
ATOM 590 O O . GLY A 1 75 ? 5.947 13.010 0.432 1.00 94.69 75 GLY A O 1
ATOM 591 N N . THR A 1 76 ? 3.925 12.521 1.292 1.00 96.81 76 THR A N 1
ATOM 592 C CA . THR A 1 76 ? 3.659 11.331 0.473 1.00 96.81 76 THR A CA 1
ATOM 593 C C . THR A 1 76 ? 2.530 11.599 -0.517 1.00 96.81 76 THR A C 1
ATOM 595 O O . THR A 1 76 ? 1.490 12.170 -0.175 1.00 96.81 76 THR A O 1
ATOM 598 N N . LYS A 1 77 ? 2.731 11.167 -1.762 1.00 97.00 77 LYS A N 1
ATOM 599 C CA . LYS A 1 77 ? 1.710 11.165 -2.808 1.00 97.00 77 LYS A CA 1
ATOM 600 C C . LYS A 1 77 ? 1.513 9.761 -3.353 1.00 97.00 77 LYS A C 1
ATOM 602 O O . LYS A 1 77 ? 2.464 8.986 -3.436 1.00 97.00 77 LYS A O 1
ATOM 607 N N . GLU A 1 78 ? 0.300 9.464 -3.803 1.00 97.25 78 GLU A N 1
ATOM 608 C CA . GLU A 1 78 ? 0.002 8.175 -4.421 1.00 97.25 78 GLU A CA 1
ATOM 609 C C . GLU A 1 78 ? -1.042 8.227 -5.547 1.00 97.25 78 GLU A C 1
ATOM 611 O O . GLU A 1 78 ? -1.824 9.180 -5.695 1.00 97.25 78 GLU A O 1
ATOM 616 N N . ILE A 1 79 ? -1.000 7.189 -6.381 1.00 97.62 79 ILE A N 1
ATOM 617 C CA . ILE A 1 79 ? -2.089 6.731 -7.247 1.00 97.62 79 ILE A CA 1
ATOM 618 C C . ILE A 1 79 ? -2.337 5.274 -6.873 1.00 97.62 79 ILE A C 1
ATOM 620 O O . ILE A 1 79 ? -1.406 4.474 -6.925 1.00 97.62 79 ILE A O 1
ATOM 624 N N . GLU A 1 80 ? -3.573 4.936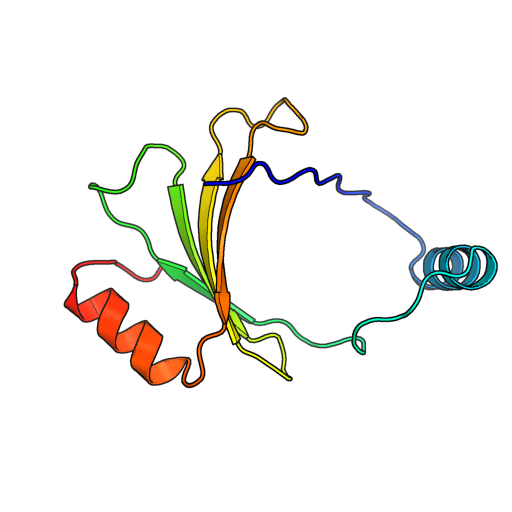 -6.524 1.00 97.88 80 GLU A N 1
ATOM 625 C CA . GLU A 1 80 ? -3.976 3.575 -6.179 1.00 97.88 80 GLU A CA 1
ATOM 626 C C . GLU A 1 80 ? -5.151 3.124 -7.046 1.00 97.88 80 GLU A C 1
ATOM 628 O O . GLU A 1 80 ? -6.062 3.906 -7.331 1.00 97.88 80 GLU A O 1
ATOM 633 N N . THR A 1 81 ? -5.124 1.859 -7.457 1.00 98.19 81 THR A N 1
ATOM 634 C CA . THR A 1 81 ? -6.245 1.179 -8.108 1.00 98.19 81 THR A CA 1
ATOM 635 C C . THR A 1 81 ? -6.325 -0.269 -7.649 1.00 98.19 81 THR A C 1
ATOM 637 O O . THR A 1 81 ? -5.318 -0.872 -7.279 1.00 98.19 81 THR A O 1
ATOM 640 N N . GLU A 1 82 ? -7.517 -0.851 -7.716 1.00 98.31 82 GLU A N 1
ATOM 641 C CA . GLU A 1 82 ? -7.690 -2.294 -7.572 1.00 98.31 82 GLU A CA 1
ATOM 642 C C . GLU A 1 82 ? -7.243 -3.025 -8.842 1.00 98.31 82 GLU A C 1
ATOM 644 O O . GLU A 1 82 ? -7.335 -2.493 -9.954 1.00 98.31 82 GLU A O 1
ATOM 649 N N . VAL A 1 83 ? -6.752 -4.249 -8.662 1.00 98.44 83 VAL A N 1
ATOM 650 C CA . VAL A 1 83 ? -6.424 -5.189 -9.735 1.00 98.44 83 VAL A CA 1
ATOM 651 C C . VAL A 1 83 ? -7.095 -6.524 -9.449 1.00 98.44 83 VAL A C 1
ATOM 653 O O . VAL A 1 83 ? -7.184 -6.958 -8.303 1.00 98.44 83 VAL A O 1
ATOM 656 N N . THR A 1 84 ? -7.579 -7.181 -10.497 1.00 98.00 84 THR A N 1
ATOM 657 C CA . THR A 1 84 ? -8.338 -8.432 -10.373 1.00 98.00 84 THR A CA 1
ATOM 658 C C . THR A 1 84 ? -7.458 -9.679 -10.379 1.00 98.00 84 THR A C 1
ATOM 660 O O . THR A 1 84 ? -7.886 -10.717 -9.887 1.00 98.00 84 THR A O 1
ATOM 663 N N . ASP A 1 85 ? -6.233 -9.585 -10.905 1.00 97.88 85 ASP A N 1
ATOM 664 C CA . ASP A 1 85 ? -5.257 -10.675 -10.933 1.00 97.88 85 ASP A CA 1
ATOM 665 C C . ASP A 1 85 ? -3.864 -10.151 -10.557 1.00 97.88 85 ASP A C 1
ATOM 667 O O . ASP A 1 85 ? -3.212 -9.415 -11.307 1.00 97.88 85 ASP A O 1
ATOM 671 N N . LEU A 1 86 ? -3.412 -10.535 -9.363 1.00 97.56 86 LEU A N 1
ATOM 672 C CA . LEU A 1 86 ? -2.118 -10.142 -8.815 1.00 97.56 86 LEU A CA 1
ATOM 673 C C . LEU A 1 86 ? -0.954 -10.760 -9.602 1.00 97.56 86 LEU A C 1
ATOM 675 O O . LEU A 1 86 ? 0.061 -10.099 -9.824 1.00 97.56 86 LEU A O 1
ATOM 679 N N . HIS A 1 87 ? -1.081 -12.011 -10.046 1.00 97.81 87 HIS A N 1
ATOM 680 C CA . HIS A 1 87 ? -0.012 -12.705 -10.759 1.00 97.81 87 HIS A CA 1
ATOM 681 C C . HIS A 1 87 ? 0.191 -12.108 -12.149 1.00 97.81 87 HIS A C 1
ATOM 683 O O . HIS A 1 87 ? 1.318 -11.763 -12.508 1.00 97.81 87 HIS A O 1
ATOM 689 N N . ALA A 1 88 ? -0.902 -11.894 -12.883 1.00 98.62 88 ALA A N 1
ATOM 690 C CA . ALA A 1 88 ? -0.855 -11.241 -14.183 1.00 98.62 88 ALA A CA 1
ATOM 691 C C . ALA A 1 88 ? -0.288 -9.818 -14.073 1.00 98.62 88 ALA A C 1
ATOM 693 O O . ALA A 1 88 ? 0.556 -9.430 -14.882 1.00 98.62 88 ALA A O 1
ATOM 694 N N . MET A 1 89 ? -0.690 -9.052 -13.050 1.00 98.69 89 MET A N 1
ATOM 695 C CA . MET A 1 89 ? -0.153 -7.707 -12.841 1.00 98.69 89 MET A CA 1
ATOM 696 C C . MET A 1 89 ? 1.352 -7.732 -12.552 1.00 98.69 89 MET A C 1
ATOM 698 O O . MET A 1 89 ? 2.103 -6.975 -13.162 1.00 98.69 89 MET A O 1
ATOM 702 N N . ALA A 1 90 ? 1.821 -8.632 -11.683 1.00 98.56 90 ALA A N 1
ATOM 703 C CA . ALA A 1 90 ? 3.250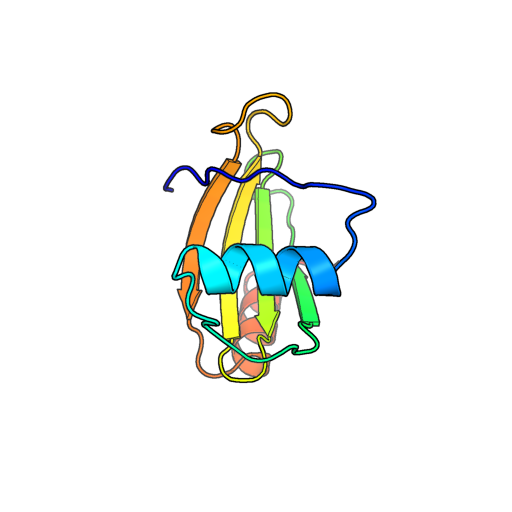 -8.782 -11.412 1.00 98.56 90 ALA A CA 1
ATOM 704 C C . ALA A 1 90 ? 4.048 -9.115 -12.687 1.00 98.56 90 ALA A C 1
ATOM 706 O O . ALA A 1 90 ? 5.112 -8.542 -12.919 1.00 98.56 90 ALA A O 1
ATOM 707 N N . ASP A 1 91 ? 3.528 -10.000 -13.540 1.00 98.62 91 ASP A N 1
ATOM 708 C CA . ASP A 1 91 ? 4.172 -10.362 -14.805 1.00 98.62 91 ASP A CA 1
ATOM 709 C C . ASP A 1 91 ? 4.221 -9.193 -15.794 1.00 98.62 91 ASP A C 1
ATOM 711 O O . ASP A 1 91 ? 5.247 -8.989 -16.448 1.00 98.62 91 ASP A O 1
ATOM 715 N N . ILE A 1 92 ? 3.149 -8.399 -15.882 1.00 98.56 92 ILE A N 1
ATOM 716 C CA . ILE A 1 92 ? 3.121 -7.175 -16.691 1.00 98.56 92 ILE A CA 1
ATOM 717 C C . ILE A 1 92 ? 4.197 -6.203 -16.204 1.00 98.56 92 ILE A C 1
ATOM 719 O O . ILE A 1 92 ? 4.998 -5.753 -17.021 1.00 98.56 92 ILE A O 1
ATOM 723 N N . LEU A 1 93 ? 4.264 -5.928 -14.895 1.00 98.25 93 LEU A N 1
ATOM 724 C CA . LEU A 1 93 ? 5.233 -4.992 -14.311 1.00 98.25 93 LEU A CA 1
ATOM 725 C C . LEU A 1 93 ? 6.679 -5.396 -14.636 1.00 98.25 93 LEU A C 1
ATOM 727 O O . LEU A 1 93 ? 7.467 -4.561 -15.081 1.00 98.25 93 LEU A O 1
ATOM 731 N N . ARG A 1 94 ? 7.011 -6.688 -14.526 1.00 98.12 94 ARG A N 1
ATOM 732 C CA . ARG A 1 94 ? 8.338 -7.194 -14.918 1.00 98.12 94 ARG A CA 1
ATOM 733 C C . ARG A 1 94 ? 8.611 -7.020 -16.413 1.00 98.12 94 ARG A C 1
ATOM 735 O O . ARG A 1 94 ? 9.703 -6.618 -16.802 1.00 98.12 94 ARG A O 1
ATOM 742 N N . ARG A 1 95 ? 7.621 -7.291 -17.271 1.00 98.06 95 ARG A N 1
ATOM 743 C CA . ARG A 1 95 ? 7.763 -7.177 -18.736 1.00 98.06 95 ARG A CA 1
ATOM 744 C C . ARG A 1 95 ? 7.893 -5.740 -19.228 1.00 98.06 95 ARG A C 1
ATOM 746 O O . ARG A 1 95 ? 8.503 -5.532 -20.272 1.00 98.06 95 ARG A O 1
ATOM 753 N N . VAL A 1 96 ? 7.357 -4.765 -18.494 1.00 96.69 96 VAL A N 1
ATOM 754 C CA . VAL A 1 96 ? 7.531 -3.335 -18.803 1.00 96.69 96 VAL A CA 1
ATOM 755 C C . VAL A 1 96 ? 8.800 -2.735 -18.185 1.00 96.69 96 VAL A C 1
ATOM 757 O O . VAL A 1 96 ? 8.999 -1.527 -18.261 1.00 96.69 96 VAL A O 1
ATOM 760 N N . GLY A 1 97 ? 9.680 -3.568 -17.616 1.00 96.31 97 GLY A N 1
ATOM 761 C CA . GLY A 1 97 ? 11.016 -3.158 -17.180 1.00 96.31 97 GLY A CA 1
ATOM 762 C C . GLY A 1 97 ? 11.116 -2.710 -15.723 1.00 96.31 97 GLY A C 1
ATOM 763 O O . GLY A 1 97 ? 12.052 -1.989 -15.385 1.00 96.31 97 GLY A O 1
ATOM 764 N N . LEU A 1 98 ? 10.173 -3.101 -14.860 1.00 97.81 98 LEU A N 1
ATOM 765 C CA . LEU A 1 98 ? 10.317 -2.937 -13.411 1.00 97.81 98 LEU A CA 1
ATOM 766 C C . LEU A 1 98 ? 10.960 -4.176 -12.784 1.00 97.81 98 LEU A C 1
ATOM 768 O O . LEU A 1 98 ? 10.683 -5.310 -13.181 1.00 97.81 98 LEU A O 1
ATOM 772 N N . THR A 1 99 ? 11.766 -3.954 -11.753 1.00 97.44 99 THR A N 1
ATOM 773 C CA . THR A 1 99 ? 12.417 -5.008 -10.971 1.00 97.44 99 THR A CA 1
ATOM 774 C C . THR A 1 99 ? 11.660 -5.214 -9.667 1.00 97.44 99 THR A C 1
ATOM 776 O O . THR A 1 99 ? 11.358 -4.242 -8.983 1.00 97.44 99 THR A O 1
ATOM 779 N N . GLU A 1 100 ? 11.349 -6.465 -9.321 1.00 97.44 100 GLU A N 1
ATOM 780 C CA . GLU A 1 100 ? 10.779 -6.811 -8.011 1.00 97.44 100 GLU A CA 1
ATOM 781 C C . GLU A 1 100 ? 11.895 -6.878 -6.952 1.00 97.44 100 GLU A C 1
ATOM 783 O O . GLU A 1 100 ? 12.902 -7.547 -7.197 1.00 97.44 100 GLU A O 1
ATOM 788 N N . VAL A 1 101 ? 11.717 -6.202 -5.807 1.00 94.81 101 VAL A N 1
ATOM 789 C CA . VAL A 1 101 ? 12.708 -6.068 -4.711 1.00 94.81 101 VAL A CA 1
ATOM 790 C C . VAL A 1 101 ? 12.171 -6.497 -3.346 1.00 94.81 101 VAL A C 1
ATOM 792 O O . VAL A 1 101 ? 10.938 -6.415 -3.119 1.00 94.81 101 VAL A O 1
#

pLDDT: mean 95.81, std 2.82, range [81.75, 98.75]

Nearest PDB structures (foldseek):
  7ns9-assembly1_A  TM=6.457E-01  e=1.499E-02  Sulfolobus acidocaldarius DSM 639
  7k8u-assembly1_B  TM=4.670E-01  e=1.140E+00  Severe acute respiratory syndrome coronavirus 2
  7sn3-assembly1_A  TM=4.996E-01  e=4.474E+00  Severe acute respiratory syndrome coronavirus 2
  6a27-assembly1_B  TM=3.334E-01  e=2.531E+00  Deinococcus radiodurans R1 = ATCC 13939 = DSM 20539

Foldseek 3Di:
DAFAQDDDDPPDDPVVVVVVCVVVVHDDPDPPDDKDWWKWDDPPDPPQWIWIWMDPPVWIKIKTKHQCDPVDRRRIDIDMDTDPDSVVVVVVSVVVPIDTD

Radius of gyration: 16.2 Å; Cα contacts (8 Å, |Δi|>4): 154; chains: 1; bounding box: 34×29×43 Å

Mean predicted aligned error: 3.29 Å